Protein AF-A0A6A5AHG3-F1 (afdb_monomer_lite)

pLDDT: mean 80.78, std 8.93, range [57.72, 90.94]

InterPro domains:
  IPR001098 DNA-directed DNA polymerase, family A, palm domain [PF00476] (1-90)
  IPR002298 DNA polymerase A [PR00868] (32-48)
  IPR002298 DNA polymerase A [PR00868] (62-75)
  IPR002298 DNA polymerase A [PTHR10133] (1-84)
  IPR043502 DNA/RNA polymerase superfamily [SSF56672] (1-84)

Sequence (115 aa):
MGRYRMLPDAKTESKGFSQQKAKSHAERAAINTPIQGAAADVVMRAMLNIHRDEQLRAMGWEMVCQIHDEIIMEGPADCAKEACMCTHGQLDGESVRGTAQCTFGSRRQDRVVVV

Radius of gyration: 20.28 Å; chains: 1; bounding box: 45×25×54 Å

Secondary structure (DSSP, 8-state):
-------GGGG-----HHHHHHHHHHHHHHHHHHHHHHHHHHHHHHHHHHHH-HHHHHTT-EEEEEETTEEEEEEEGGGHHHHHHHHHHHHHHTT----EEEE--SSSEEEEEE-

Foldseek 3Di:
DPDDDDQPLCPDPDPDPVSVVSNVVSVVCVVVVVVVVVVVVLLVVLVVCLQPDPVCVVQAKHFDDDDDSKTKIKGAPVCQVVSQVVSCVSCVVSVHPKHWDWAQDPDRMTMIMID

Structure (mmCIF, N/CA/C/O backbone):
data_AF-A0A6A5AHG3-F1
#
_entry.id   AF-A0A6A5AHG3-F1
#
loop_
_atom_site.group_PDB
_atom_site.id
_atom_site.type_symbol
_atom_site.label_atom_id
_atom_site.label_alt_id
_atom_site.label_comp_id
_atom_site.label_asym_id
_atom_site.label_entity_id
_atom_site.label_seq_id
_atom_site.pdbx_PDB_ins_code
_atom_site.Cartn_x
_atom_site.Cartn_y
_atom_site.Cartn_z
_atom_site.occupancy
_atom_site.B_iso_or_equiv
_atom_site.auth_seq_id
_atom_site.auth_comp_id
_atom_site.auth_asym_id
_atom_site.auth_atom_id
_atom_site.pdbx_PDB_model_num
ATOM 1 N N . MET A 1 1 ? 8.524 -8.248 -5.946 1.00 71.25 1 MET A N 1
ATOM 2 C CA . MET A 1 1 ? 7.610 -9.121 -6.721 1.00 71.25 1 MET A CA 1
ATOM 3 C C . MET A 1 1 ? 8.083 -9.385 -8.167 1.00 71.25 1 MET A C 1
ATOM 5 O O . MET A 1 1 ? 7.250 -9.542 -9.048 1.00 71.25 1 MET A O 1
ATOM 9 N N . GLY A 1 2 ? 9.394 -9.452 -8.464 1.00 79.19 2 GLY A N 1
ATOM 10 C CA . GLY A 1 2 ? 9.883 -9.812 -9.815 1.00 79.19 2 GLY A CA 1
ATOM 11 C C . GLY A 1 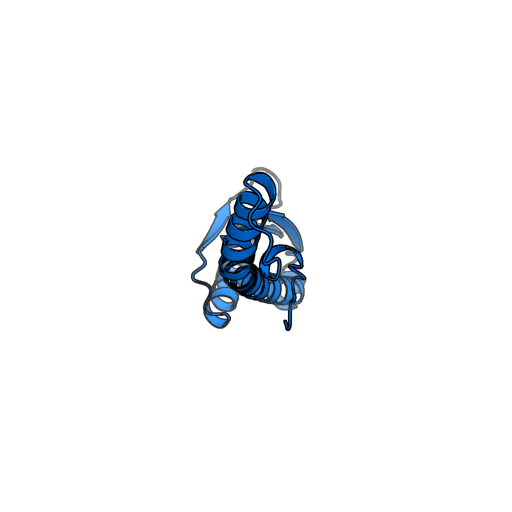2 ? 9.420 -8.904 -10.972 1.00 79.19 2 GLY A C 1
ATOM 12 O O . GLY A 1 2 ? 9.383 -9.347 -12.117 1.00 79.19 2 GLY A O 1
ATOM 13 N N . ARG A 1 3 ? 9.027 -7.652 -10.689 1.00 82.88 3 ARG A N 1
ATOM 14 C CA . ARG A 1 3 ? 8.447 -6.734 -11.681 1.00 82.88 3 ARG A CA 1
ATOM 15 C C . ARG A 1 3 ? 9.492 -6.325 -12.709 1.00 82.88 3 ARG A C 1
ATOM 17 O O . ARG A 1 3 ? 10.602 -5.938 -12.358 1.00 82.88 3 ARG A O 1
ATOM 24 N N . TYR A 1 4 ? 9.106 -6.381 -13.978 1.00 85.38 4 TYR A N 1
ATOM 25 C CA . TYR A 1 4 ? 9.990 -6.106 -15.100 1.00 85.38 4 TYR A CA 1
ATOM 26 C C . TYR A 1 4 ? 9.333 -5.139 -16.088 1.00 85.38 4 TYR A C 1
ATOM 28 O O . TYR A 1 4 ? 8.149 -5.266 -16.399 1.00 85.38 4 TYR A O 1
ATOM 36 N N . ARG A 1 5 ? 10.111 -4.175 -16.595 1.00 86.12 5 ARG A N 1
ATOM 37 C CA . ARG A 1 5 ? 9.678 -3.209 -17.612 1.00 86.12 5 ARG A CA 1
ATOM 38 C C . ARG A 1 5 ? 10.591 -3.299 -18.828 1.00 86.12 5 ARG A C 1
ATOM 40 O O . ARG A 1 5 ? 11.776 -2.991 -18.737 1.00 86.12 5 ARG A O 1
ATOM 47 N N . MET A 1 6 ? 10.021 -3.679 -19.971 1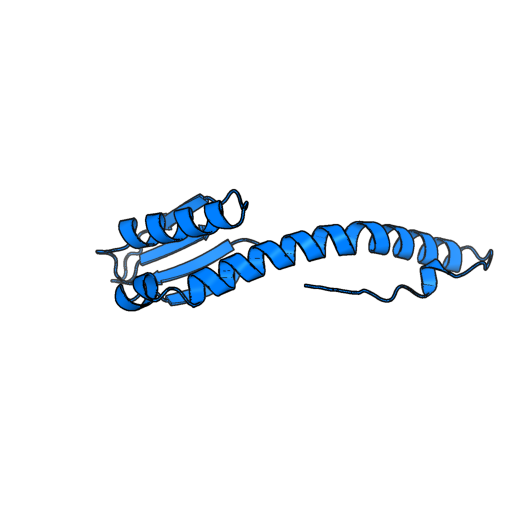.00 88.69 6 MET A N 1
ATOM 48 C CA . MET A 1 6 ? 10.718 -3.627 -21.257 1.00 88.69 6 MET A CA 1
ATOM 49 C C . MET A 1 6 ? 10.972 -2.169 -21.657 1.00 88.69 6 MET A C 1
ATOM 51 O O . MET A 1 6 ? 10.045 -1.360 -21.692 1.00 88.69 6 MET A O 1
ATOM 55 N N . LEU A 1 7 ? 12.224 -1.847 -21.983 1.00 88.12 7 LEU A N 1
ATOM 56 C CA . LEU A 1 7 ? 12.657 -0.528 -22.455 1.00 88.12 7 LEU A CA 1
ATOM 57 C C . LEU A 1 7 ? 13.502 -0.699 -23.730 1.00 88.12 7 LEU A C 1
ATOM 59 O O . LEU A 1 7 ? 14.732 -0.651 -23.662 1.00 88.12 7 LEU A O 1
ATOM 63 N N . PRO A 1 8 ? 12.870 -0.955 -24.891 1.00 84.31 8 PRO A N 1
ATOM 64 C CA . PRO A 1 8 ? 13.588 -1.226 -26.139 1.00 84.31 8 PRO A CA 1
ATOM 65 C C . PRO A 1 8 ? 14.447 -0.034 -26.587 1.00 84.31 8 PRO A C 1
ATOM 67 O O . PRO A 1 8 ? 15.573 -0.227 -27.044 1.00 84.31 8 PRO A O 1
ATOM 70 N N . ASP A 1 9 ? 13.973 1.192 -26.348 1.00 85.38 9 ASP A N 1
ATOM 71 C CA . ASP A 1 9 ? 14.651 2.427 -26.758 1.00 85.38 9 ASP A CA 1
ATOM 72 C C . ASP A 1 9 ? 16.001 2.652 -26.060 1.00 85.38 9 ASP A C 1
ATOM 74 O O . ASP A 1 9 ? 16.856 3.357 -26.597 1.00 85.38 9 ASP A O 1
ATOM 78 N N . ALA A 1 10 ? 16.236 2.016 -24.904 1.00 79.62 10 ALA A N 1
ATOM 79 C CA . ALA A 1 10 ? 17.507 2.098 -24.180 1.00 79.62 10 ALA A CA 1
ATOM 80 C C . ALA A 1 10 ? 18.673 1.444 -24.945 1.00 79.62 10 ALA A C 1
ATOM 82 O O . ALA A 1 10 ? 19.827 1.824 -24.751 1.00 79.62 10 ALA A O 1
ATOM 83 N N . LYS A 1 11 ? 18.384 0.470 -25.822 1.00 80.12 11 LYS A N 1
ATOM 84 C CA . LYS A 1 11 ? 19.394 -0.275 -26.596 1.00 80.12 11 LYS A CA 1
ATOM 85 C C . LYS A 1 11 ? 19.708 0.351 -27.958 1.00 80.12 11 LYS A C 1
ATOM 87 O O . LYS A 1 11 ? 20.560 -0.155 -28.678 1.00 80.12 11 LYS A O 1
ATOM 92 N N . THR A 1 12 ? 19.026 1.432 -28.328 1.00 77.56 12 THR A N 1
ATOM 93 C CA . THR A 1 12 ? 19.173 2.056 -29.647 1.00 77.56 12 THR A CA 1
ATOM 94 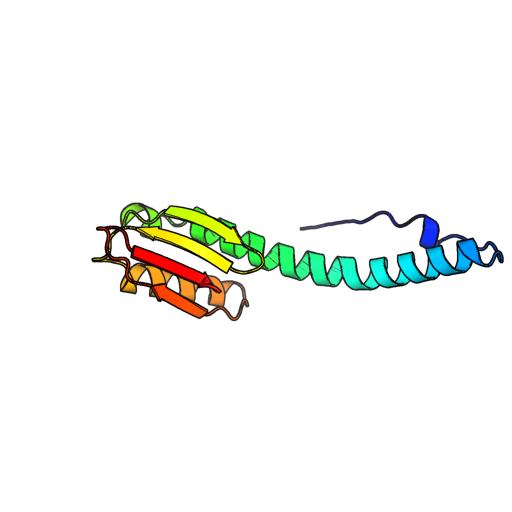C C . THR A 1 12 ? 20.520 2.784 -29.760 1.00 77.56 12 THR A C 1
ATOM 96 O O . THR A 1 12 ? 20.826 3.661 -28.950 1.00 77.56 12 THR A O 1
ATOM 99 N N . GLU A 1 13 ? 21.325 2.452 -30.778 1.00 72.50 13 GLU A N 1
ATOM 100 C CA . GLU A 1 13 ? 22.627 3.100 -31.060 1.00 72.50 13 GLU A CA 1
ATOM 101 C C . GLU A 1 13 ? 22.546 4.262 -32.075 1.00 72.50 13 GLU A C 1
ATOM 103 O O . GLU A 1 13 ? 23.546 4.904 -32.401 1.00 72.50 13 GLU A O 1
ATOM 108 N N . SER A 1 14 ? 21.352 4.554 -32.596 1.00 65.81 14 SER A N 1
ATOM 109 C CA . SER A 1 14 ? 21.127 5.554 -33.648 1.00 65.81 14 SER A CA 1
ATOM 110 C C . SER A 1 14 ? 21.424 6.992 -33.188 1.00 65.81 14 SER A C 1
ATOM 112 O O . SER A 1 14 ? 21.007 7.417 -32.113 1.00 65.81 14 SER A O 1
ATOM 114 N N . LYS A 1 15 ? 22.108 7.771 -34.042 1.00 69.25 15 LYS A N 1
ATOM 115 C CA . LYS A 1 15 ? 22.627 9.128 -33.750 1.00 69.25 15 LYS A CA 1
ATOM 116 C C . LYS A 1 15 ? 21.644 10.285 -34.024 1.00 69.25 15 LYS A C 1
ATOM 118 O O . LYS A 1 15 ? 22.048 11.444 -33.991 1.00 69.25 15 LYS A O 1
ATOM 123 N N . GLY A 1 16 ? 20.377 10.009 -34.344 1.00 78.31 16 GLY A N 1
ATOM 124 C CA . GLY A 1 16 ? 19.388 11.055 -34.622 1.00 78.31 16 GLY A CA 1
ATOM 125 C C . GLY A 1 16 ? 18.887 11.745 -33.348 1.00 78.31 16 GLY A C 1
ATOM 126 O O . GLY A 1 16 ? 18.638 11.093 -32.334 1.00 78.31 16 GLY A O 1
ATOM 127 N N . PHE A 1 17 ? 18.670 13.063 -33.407 1.00 75.50 17 PHE A N 1
ATOM 128 C CA . PHE A 1 17 ? 18.261 13.888 -32.256 1.00 75.50 17 PHE A CA 1
ATOM 129 C C . PHE A 1 17 ? 16.998 13.370 -31.536 1.00 75.50 17 PHE A C 1
ATOM 131 O O . PHE A 1 17 ? 16.949 13.322 -30.306 1.00 75.50 17 PHE A O 1
ATOM 138 N N . SER A 1 18 ? 15.987 12.919 -32.287 1.00 78.69 18 SER A N 1
ATOM 139 C CA . SER A 1 18 ? 14.753 12.347 -31.726 1.00 78.69 18 SER A CA 1
ATOM 140 C C . SER A 1 18 ? 14.988 11.012 -31.005 1.00 78.69 18 SER A C 1
ATOM 142 O O . SER A 1 18 ? 14.392 10.773 -29.956 1.00 78.69 18 SER A O 1
ATOM 144 N N . GLN A 1 19 ? 15.890 10.164 -31.514 1.00 78.62 19 GLN A N 1
ATOM 145 C CA . GLN A 1 19 ? 16.230 8.885 -30.876 1.00 78.62 19 GLN A CA 1
ATOM 146 C C . GLN A 1 19 ? 17.068 9.087 -29.607 1.00 78.62 19 GLN A C 1
ATOM 148 O O . GLN A 1 19 ? 16.890 8.371 -28.624 1.00 78.62 19 GLN A O 1
ATOM 153 N N . GLN A 1 20 ? 17.914 10.118 -29.576 1.00 80.56 20 GLN A N 1
ATOM 154 C CA . GLN A 1 20 ? 18.716 10.457 -28.400 1.00 80.56 20 GLN A CA 1
ATOM 155 C C . GLN A 1 20 ? 17.844 10.903 -27.210 1.00 80.56 20 GLN A C 1
ATOM 157 O O . GLN A 1 20 ? 18.109 10.526 -26.066 1.00 80.56 20 GLN A O 1
ATOM 162 N N . LYS A 1 21 ? 16.743 11.625 -27.473 1.00 84.31 21 LYS A N 1
ATOM 163 C CA . LYS A 1 21 ? 15.730 11.947 -26.450 1.00 84.31 21 LYS A CA 1
ATOM 164 C C . LYS A 1 21 ? 15.004 10.702 -25.932 1.00 84.31 21 LYS A C 1
ATOM 166 O O . LYS A 1 21 ? 14.816 10.583 -24.721 1.00 84.31 21 LYS A O 1
ATOM 171 N N . ALA A 1 22 ? 14.620 9.785 -26.823 1.00 84.88 22 ALA A N 1
ATOM 172 C CA . ALA A 1 22 ? 13.962 8.532 -26.445 1.00 84.88 22 ALA A CA 1
ATOM 173 C C . ALA A 1 22 ? 14.869 7.665 -25.556 1.00 84.88 22 ALA A C 1
ATOM 175 O O . ALA A 1 22 ? 14.436 7.201 -24.502 1.00 84.88 22 ALA A O 1
ATOM 176 N N . LYS A 1 23 ? 16.157 7.553 -25.905 1.00 85.81 23 LYS A N 1
ATOM 177 C CA . LYS A 1 23 ? 17.158 6.848 -25.096 1.00 85.81 23 LYS A CA 1
ATOM 178 C C . LYS A 1 23 ? 17.319 7.458 -23.700 1.00 85.81 23 LYS A C 1
ATOM 180 O O . LYS A 1 23 ? 17.206 6.743 -22.711 1.00 85.81 23 LYS A O 1
ATOM 185 N N . SER A 1 24 ? 17.483 8.779 -23.599 1.00 85.88 24 SER A N 1
ATOM 186 C CA . SER A 1 24 ? 17.586 9.472 -22.302 1.00 85.88 24 SER A CA 1
ATOM 187 C C . SER A 1 24 ? 16.328 9.307 -21.434 1.00 85.88 24 SER A C 1
ATOM 189 O O . SER A 1 24 ? 16.399 9.245 -20.203 1.00 85.88 24 SER A O 1
ATOM 191 N N . HIS A 1 25 ? 15.143 9.238 -22.046 1.00 88.56 25 HIS A N 1
ATOM 192 C CA . HIS A 1 25 ? 13.918 8.905 -21.321 1.00 88.56 25 HIS A CA 1
ATOM 193 C C . HIS A 1 25 ? 13.927 7.451 -20.831 1.00 88.56 25 HIS A C 1
ATOM 195 O O . HIS A 1 25 ? 13.610 7.204 -19.667 1.00 88.56 25 HIS A O 1
ATOM 201 N N . ALA A 1 26 ? 14.327 6.508 -21.684 1.00 89.00 26 ALA A N 1
ATOM 202 C CA . ALA A 1 26 ? 14.412 5.094 -21.341 1.00 89.00 26 ALA A CA 1
ATOM 203 C C . ALA A 1 26 ? 15.428 4.829 -20.217 1.00 89.00 26 ALA A C 1
ATOM 205 O O . ALA A 1 26 ? 15.127 4.077 -19.299 1.00 89.00 26 ALA A O 1
ATOM 206 N N . GLU A 1 27 ? 16.580 5.499 -20.215 1.00 89.06 27 GLU A N 1
ATOM 207 C CA . GLU A 1 27 ? 17.574 5.411 -19.134 1.00 89.06 27 GLU A CA 1
ATOM 208 C C . GLU A 1 27 ? 16.999 5.890 -17.792 1.00 89.06 27 GLU A C 1
ATOM 210 O O . GLU A 1 27 ? 17.086 5.187 -16.785 1.00 89.06 27 GLU A O 1
ATOM 215 N N . ARG A 1 28 ? 16.314 7.042 -17.777 1.00 90.44 28 ARG A N 1
ATOM 216 C CA . ARG A 1 28 ? 15.626 7.535 -16.570 1.00 90.44 28 ARG A CA 1
ATOM 217 C C . ARG A 1 28 ? 14.521 6.587 -16.113 1.00 90.44 28 ARG A C 1
ATOM 219 O O . ARG A 1 28 ? 14.371 6.350 -14.917 1.00 90.44 28 ARG A O 1
ATOM 226 N N . ALA A 1 29 ? 13.763 6.018 -17.047 1.00 89.38 29 ALA A N 1
ATOM 227 C CA . ALA A 1 29 ? 12.742 5.028 -16.735 1.00 89.38 29 ALA A CA 1
ATOM 228 C C . ALA A 1 29 ? 13.351 3.736 -16.165 1.00 89.38 29 ALA A C 1
ATOM 230 O O . ALA A 1 29 ? 12.764 3.160 -15.252 1.00 89.38 29 ALA A O 1
ATOM 231 N N . ALA A 1 30 ? 14.518 3.303 -16.651 1.00 88.88 30 ALA A N 1
ATOM 232 C CA . ALA A 1 30 ? 15.227 2.125 -16.154 1.00 88.88 30 ALA A CA 1
ATOM 233 C C . ALA A 1 30 ? 15.716 2.307 -14.712 1.00 88.88 30 ALA A C 1
ATOM 235 O O . ALA A 1 30 ? 15.688 1.352 -13.945 1.00 88.88 30 ALA A O 1
ATOM 236 N N . ILE A 1 31 ? 16.112 3.526 -14.334 1.00 89.19 31 ILE A N 1
ATOM 237 C CA . ILE A 1 31 ? 16.523 3.862 -12.963 1.00 89.19 31 ILE A CA 1
ATOM 238 C C . ILE A 1 31 ? 15.304 3.994 -12.042 1.00 89.19 31 ILE A C 1
ATOM 240 O O . ILE A 1 31 ? 15.269 3.415 -10.958 1.00 89.19 31 ILE A O 1
ATOM 244 N N . ASN A 1 32 ? 14.281 4.734 -12.474 1.00 89.25 32 ASN A N 1
ATOM 245 C CA . ASN A 1 32 ? 13.156 5.081 -11.605 1.00 89.25 32 ASN A CA 1
ATOM 246 C C . ASN A 1 32 ? 12.145 3.940 -11.446 1.00 89.25 32 ASN A C 1
ATOM 248 O O . ASN A 1 32 ? 11.543 3.812 -10.383 1.00 89.25 32 ASN A O 1
ATOM 252 N N . THR A 1 33 ? 11.954 3.095 -12.468 1.00 88.19 33 THR A N 1
ATOM 253 C CA . THR A 1 33 ? 10.950 2.017 -12.417 1.00 88.19 33 THR A CA 1
ATOM 254 C C . THR A 1 33 ? 11.236 0.996 -11.309 1.00 88.19 33 THR A C 1
ATOM 256 O O . THR A 1 33 ? 10.296 0.661 -10.593 1.00 88.19 33 THR A O 1
ATOM 259 N N . PRO A 1 34 ? 12.473 0.502 -11.103 1.00 87.56 34 PRO A N 1
ATOM 260 C CA . PRO A 1 34 ? 12.772 -0.394 -9.988 1.00 87.56 34 PRO A CA 1
ATOM 261 C C . PRO A 1 34 ? 12.546 0.254 -8.621 1.00 87.56 34 PRO A C 1
ATOM 263 O O . PRO A 1 34 ? 11.986 -0.391 -7.743 1.00 87.56 34 PRO A O 1
ATOM 266 N N . ILE A 1 35 ? 12.923 1.525 -8.452 1.00 86.56 35 ILE A N 1
ATOM 267 C CA . ILE A 1 35 ? 12.763 2.255 -7.183 1.00 86.56 35 ILE A CA 1
ATOM 268 C C . ILE A 1 35 ? 11.275 2.420 -6.850 1.00 86.56 35 ILE A C 1
ATOM 270 O O . ILE A 1 35 ? 10.829 2.041 -5.769 1.00 86.56 35 ILE A O 1
ATOM 274 N N . GLN A 1 36 ? 10.488 2.923 -7.804 1.00 84.06 36 GLN A N 1
ATOM 275 C CA . GLN A 1 36 ? 9.045 3.116 -7.636 1.00 84.06 36 GLN A CA 1
ATOM 276 C C . GLN A 1 36 ? 8.300 1.784 -7.512 1.00 84.06 36 GLN A C 1
ATOM 278 O O . GLN A 1 36 ? 7.388 1.654 -6.703 1.00 84.06 36 GLN A O 1
ATOM 283 N N . GLY A 1 37 ? 8.701 0.776 -8.288 1.00 85.44 37 GLY A N 1
ATOM 284 C CA . GLY A 1 37 ? 8.121 -0.561 -8.233 1.00 85.44 37 GLY A CA 1
ATOM 285 C C . GLY A 1 37 ? 8.391 -1.260 -6.904 1.00 85.44 37 GLY A C 1
ATOM 286 O O . GLY A 1 37 ? 7.490 -1.897 -6.371 1.00 85.44 37 GLY A O 1
ATOM 287 N N . ALA A 1 38 ? 9.594 -1.110 -6.341 1.00 84.94 38 ALA A N 1
ATOM 288 C CA . ALA A 1 38 ? 9.933 -1.659 -5.032 1.00 84.94 38 ALA A CA 1
ATOM 289 C C . ALA A 1 38 ? 9.130 -0.991 -3.907 1.00 84.94 38 ALA A C 1
ATOM 291 O O . ALA A 1 38 ? 8.589 -1.698 -3.062 1.00 84.94 38 ALA A O 1
ATOM 292 N N . ALA A 1 39 ? 8.993 0.339 -3.926 1.00 83.12 39 ALA A N 1
ATOM 293 C CA . ALA A 1 39 ? 8.146 1.051 -2.968 1.00 83.12 39 ALA A CA 1
ATOM 294 C C . ALA A 1 39 ? 6.672 0.620 -3.085 1.00 83.12 39 ALA A C 1
ATOM 296 O O . ALA A 1 39 ? 6.042 0.285 -2.085 1.00 83.12 39 ALA A O 1
ATOM 297 N N . ALA A 1 40 ? 6.150 0.526 -4.312 1.00 83.50 40 ALA A N 1
ATOM 298 C CA . ALA A 1 40 ? 4.791 0.048 -4.563 1.00 83.50 40 ALA A CA 1
ATOM 299 C C . ALA A 1 40 ? 4.578 -1.404 -4.099 1.00 83.50 40 ALA A C 1
ATOM 301 O O . ALA A 1 40 ? 3.507 -1.741 -3.606 1.00 83.50 40 ALA A O 1
ATOM 302 N N . ASP A 1 41 ? 5.586 -2.270 -4.235 1.00 86.06 41 ASP A N 1
ATOM 303 C CA . ASP A 1 41 ? 5.524 -3.657 -3.764 1.00 86.06 41 ASP A CA 1
ATOM 304 C C . ASP A 1 41 ? 5.463 -3.755 -2.234 1.00 86.06 41 ASP A C 1
ATOM 306 O O . ASP A 1 41 ? 4.857 -4.688 -1.709 1.00 86.06 41 ASP A O 1
ATOM 310 N N . VAL A 1 42 ? 6.103 -2.829 -1.518 1.00 83.62 42 VAL A N 1
ATOM 311 C CA . VAL A 1 42 ? 6.031 -2.764 -0.056 1.00 83.62 42 VAL A CA 1
ATOM 312 C C . VAL A 1 42 ? 4.635 -2.312 0.374 1.00 83.62 42 VAL A C 1
ATOM 314 O O . VAL A 1 42 ? 3.960 -3.054 1.073 1.00 83.62 42 VAL A O 1
ATOM 317 N N . VAL A 1 43 ? 4.144 -1.178 -0.134 1.00 82.50 43 VAL A N 1
ATOM 318 C CA . VAL A 1 43 ? 2.800 -0.670 0.207 1.00 82.50 43 VAL A CA 1
ATOM 319 C C . VAL A 1 43 ? 1.709 -1.691 -0.126 1.00 82.50 43 VAL A C 1
ATOM 321 O O . VAL A 1 43 ? 0.787 -1.905 0.656 1.00 82.50 43 VAL A O 1
ATOM 324 N N . MET A 1 44 ? 1.827 -2.384 -1.262 1.00 86.19 44 MET A N 1
ATOM 325 C CA . MET A 1 44 ? 0.864 -3.413 -1.654 1.00 86.19 44 MET A CA 1
ATOM 326 C C . MET A 1 44 ? 0.861 -4.619 -0.702 1.00 86.19 44 MET A C 1
ATOM 328 O O . MET A 1 44 ? -0.191 -5.220 -0.494 1.00 86.19 44 MET A O 1
ATOM 332 N N . ARG A 1 45 ? 2.005 -4.994 -0.116 1.00 86.62 45 ARG A N 1
ATOM 333 C CA . ARG A 1 45 ? 2.047 -6.068 0.889 1.00 86.62 45 ARG A CA 1
ATOM 334 C C . ARG A 1 45 ? 1.383 -5.629 2.190 1.00 86.62 45 ARG A C 1
ATOM 336 O O . ARG A 1 45 ? 0.496 -6.348 2.647 1.00 86.62 45 ARG A O 1
ATOM 343 N N . ALA A 1 46 ? 1.692 -4.426 2.669 1.00 84.50 46 ALA A N 1
ATOM 344 C CA . ALA A 1 46 ? 1.076 -3.860 3.863 1.00 84.50 46 ALA A CA 1
ATOM 345 C C . ALA A 1 46 ? -0.443 -3.776 3.699 1.00 84.50 46 ALA A C 1
ATOM 347 O O . ALA A 1 46 ? -1.195 -4.260 4.541 1.00 84.50 46 ALA A O 1
ATOM 348 N N . MET A 1 47 ? -0.898 -3.278 2.548 1.00 86.50 47 MET A N 1
ATOM 349 C CA . MET A 1 47 ? -2.311 -3.242 2.182 1.00 86.50 47 MET A CA 1
ATOM 350 C C . MET A 1 47 ? -2.955 -4.635 2.218 1.00 86.50 47 MET A C 1
ATOM 352 O O . MET A 1 47 ? -4.033 -4.800 2.785 1.00 86.50 47 MET A O 1
ATOM 356 N N . LEU A 1 48 ? -2.320 -5.651 1.625 1.00 88.31 48 LEU A N 1
ATOM 357 C CA . LEU A 1 48 ? -2.854 -7.016 1.624 1.00 88.31 48 LEU A CA 1
ATOM 358 C C . LEU A 1 48 ? -2.911 -7.622 3.027 1.00 88.31 48 LEU A C 1
ATOM 360 O O . LEU A 1 48 ? -3.842 -8.373 3.313 1.00 88.31 48 LEU A O 1
ATOM 364 N N . ASN A 1 49 ? -1.939 -7.312 3.881 1.00 88.12 49 ASN A N 1
ATOM 365 C CA . ASN A 1 49 ? -1.908 -7.779 5.261 1.00 88.12 49 ASN A CA 1
ATOM 366 C C . ASN A 1 49 ? -3.024 -7.137 6.090 1.00 88.12 49 ASN A C 1
ATOM 368 O O . ASN A 1 49 ? -3.796 -7.868 6.704 1.00 88.12 49 ASN A O 1
ATOM 372 N N . ILE A 1 50 ? -3.198 -5.817 5.986 1.00 86.88 50 ILE A N 1
ATOM 373 C CA . ILE A 1 50 ? -4.299 -5.080 6.625 1.00 86.88 50 ILE A CA 1
ATOM 374 C C . ILE A 1 50 ? -5.655 -5.606 6.139 1.00 86.88 50 ILE A C 1
ATOM 376 O O . ILE A 1 50 ? -6.549 -5.874 6.935 1.00 86.88 50 ILE A O 1
ATOM 380 N N . HIS A 1 51 ? -5.814 -5.824 4.830 1.00 88.12 51 HIS A N 1
ATOM 381 C CA . HIS A 1 51 ? -7.064 -6.341 4.267 1.00 88.12 51 HIS A CA 1
ATOM 382 C C . HIS A 1 51 ? -7.395 -7.770 4.737 1.00 88.12 51 HIS A C 1
ATOM 384 O O . HIS A 1 51 ? -8.563 -8.141 4.849 1.00 88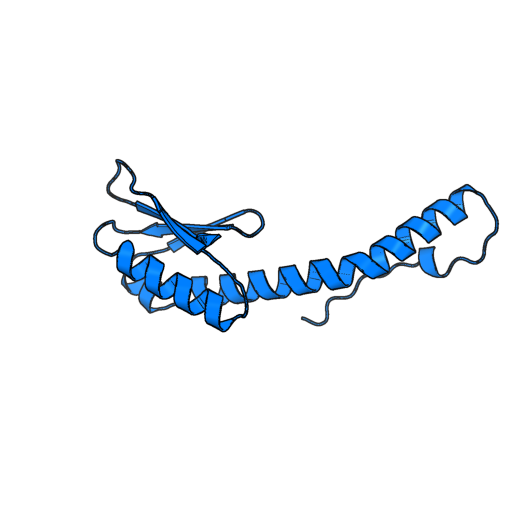.12 51 HIS A O 1
ATOM 390 N N . ARG A 1 52 ? -6.374 -8.599 4.990 1.00 89.44 52 ARG A N 1
ATOM 391 C CA . ARG A 1 52 ? -6.540 -9.993 5.431 1.00 89.44 52 ARG A CA 1
ATOM 392 C C . ARG A 1 52 ? -6.630 -10.145 6.944 1.00 89.44 52 ARG A C 1
ATOM 394 O O . ARG A 1 52 ? -6.917 -11.252 7.398 1.00 89.44 52 ARG A O 1
ATOM 401 N N . ASP A 1 53 ? -6.419 -9.075 7.699 1.00 89.69 53 ASP A N 1
ATOM 402 C CA . ASP A 1 53 ? -6.443 -9.092 9.153 1.00 89.69 53 ASP A CA 1
ATOM 403 C C . ASP A 1 53 ? -7.821 -9.534 9.680 1.00 89.69 53 ASP A C 1
ATOM 405 O O . ASP A 1 53 ? -8.865 -8.925 9.420 1.00 89.69 53 ASP A O 1
ATOM 409 N N . GLU A 1 54 ? -7.826 -10.645 10.414 1.00 89.62 54 GLU A N 1
ATOM 410 C CA . GLU A 1 54 ? -9.034 -11.213 11.007 1.00 89.62 54 GLU A CA 1
ATOM 411 C C . GLU A 1 54 ? -9.528 -10.419 12.219 1.00 89.62 54 GLU A C 1
ATOM 413 O O . GLU A 1 54 ? -10.736 -10.364 12.443 1.00 89.62 54 GLU A O 1
ATOM 418 N N . GLN A 1 55 ? -8.631 -9.781 12.972 1.00 89.62 55 GLN A N 1
ATOM 419 C CA . GLN A 1 55 ? -8.954 -8.940 14.121 1.00 89.62 55 GLN A CA 1
ATOM 420 C C . GLN A 1 55 ? -9.652 -7.654 13.666 1.00 89.62 55 GLN A C 1
ATOM 422 O O . GLN A 1 55 ? -10.715 -7.332 14.196 1.00 89.62 55 GLN A O 1
ATOM 427 N N . LEU A 1 56 ? -9.128 -6.957 12.647 1.00 88.31 56 LEU A N 1
ATOM 428 C CA . LEU A 1 56 ? -9.777 -5.768 12.069 1.00 88.31 56 LEU A CA 1
ATOM 429 C C . LEU A 1 56 ? -11.185 -6.105 11.558 1.00 88.31 56 LEU A C 1
ATOM 431 O O . LEU A 1 56 ? -12.156 -5.430 11.907 1.00 88.31 56 LEU A O 1
ATOM 435 N N . ARG A 1 57 ? -11.322 -7.216 10.827 1.00 89.56 57 ARG A N 1
ATOM 436 C CA . ARG A 1 57 ? -12.624 -7.713 10.356 1.00 89.56 57 ARG A CA 1
ATOM 437 C C . ARG A 1 57 ? -13.570 -8.093 11.493 1.00 89.56 57 ARG A C 1
ATOM 439 O O . ARG A 1 57 ? -14.756 -7.784 11.417 1.00 89.56 57 ARG A O 1
ATOM 446 N N . ALA A 1 58 ? -13.077 -8.754 12.539 1.00 90.94 58 ALA A N 1
ATOM 447 C CA . ALA A 1 58 ? -13.883 -9.116 13.706 1.00 90.94 58 ALA A CA 1
ATOM 448 C C . ALA A 1 58 ? -14.368 -7.877 14.476 1.00 90.94 58 ALA A C 1
ATOM 450 O O . ALA A 1 58 ? -15.474 -7.884 15.012 1.00 90.94 58 ALA A O 1
ATOM 451 N N . MET A 1 59 ? -13.580 -6.798 14.473 1.00 89.62 59 MET A N 1
ATOM 452 C CA . MET A 1 59 ? -13.965 -5.491 15.010 1.00 89.62 59 MET A CA 1
ATOM 453 C C . MET A 1 59 ? -14.935 -4.717 14.097 1.00 89.62 59 MET A C 1
ATOM 455 O O . MET A 1 59 ? -15.384 -3.639 14.479 1.00 89.62 59 MET A O 1
ATOM 459 N N . GLY A 1 60 ? -15.2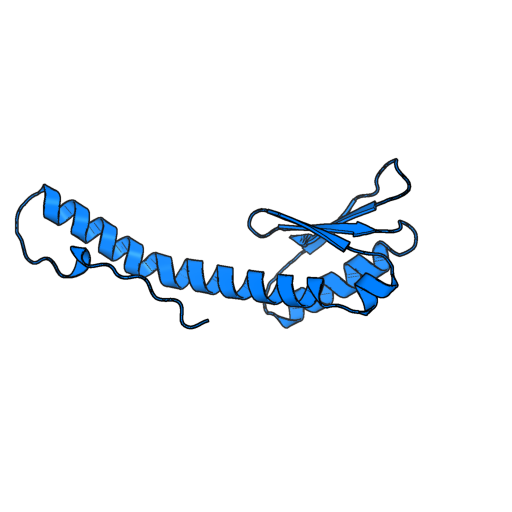73 -5.242 12.913 1.00 89.06 60 GLY A N 1
ATOM 460 C CA . GLY A 1 60 ? -16.174 -4.606 11.949 1.00 89.06 60 GLY A CA 1
ATOM 461 C C . GLY A 1 60 ? -15.517 -3.536 11.075 1.00 89.06 60 GLY A C 1
ATOM 462 O O . GLY A 1 60 ? -16.234 -2.720 10.500 1.00 89.06 60 GLY A O 1
ATOM 463 N N . TRP A 1 61 ? -14.183 -3.515 10.994 1.00 89.19 61 TRP A N 1
ATOM 464 C CA . TRP A 1 61 ? -13.439 -2.595 10.136 1.00 89.19 61 TRP A CA 1
ATOM 465 C C . TRP A 1 61 ? -13.253 -3.174 8.737 1.00 89.19 61 TRP A C 1
ATOM 467 O O . TRP A 1 61 ? -12.865 -4.332 8.572 1.00 89.19 61 TRP A O 1
ATOM 477 N N . GLU A 1 62 ? -13.491 -2.342 7.730 1.00 88.81 62 GLU A N 1
ATOM 478 C CA . GLU A 1 62 ? -13.319 -2.679 6.323 1.00 88.81 62 GLU A CA 1
ATOM 479 C C . GLU A 1 62 ? -12.470 -1.616 5.621 1.00 88.81 62 GLU A C 1
ATOM 481 O O . GLU A 1 62 ? -12.588 -0.418 5.879 1.00 88.81 62 GLU A O 1
ATOM 486 N N . MET A 1 63 ? -11.599 -2.058 4.714 1.00 88.81 63 MET A N 1
ATOM 487 C CA . MET A 1 63 ? -10.840 -1.164 3.845 1.00 88.81 63 MET A CA 1
ATOM 488 C C . MET A 1 63 ? -11.742 -0.640 2.726 1.00 88.81 63 MET A C 1
ATOM 490 O O . MET A 1 63 ? -12.242 -1.418 1.918 1.00 88.81 63 MET A O 1
ATOM 494 N N . VAL A 1 64 ? -11.906 0.680 2.651 1.00 89.31 64 VAL A N 1
ATOM 495 C CA . VAL A 1 64 ? -12.796 1.344 1.688 1.00 89.31 64 VAL A CA 1
ATOM 496 C C . VAL A 1 64 ? -12.059 1.693 0.405 1.00 89.31 64 VAL A C 1
ATOM 498 O O . VAL A 1 64 ? -12.538 1.417 -0.695 1.00 89.31 64 VAL A O 1
ATOM 501 N N . CYS A 1 65 ? -10.893 2.326 0.526 1.00 87.12 65 CYS A N 1
ATOM 502 C CA . CYS A 1 65 ? -10.082 2.687 -0.626 1.00 87.12 65 CYS A CA 1
ATOM 503 C C . CYS A 1 65 ? -8.608 2.855 -0.263 1.00 87.12 65 CYS A C 1
ATOM 505 O O . CYS A 1 65 ? -8.239 3.056 0.891 1.00 87.12 65 CYS A O 1
ATOM 507 N N . GLN A 1 66 ? -7.775 2.778 -1.296 1.00 85.56 66 GLN A N 1
ATOM 508 C CA . GLN A 1 66 ? -6.352 3.066 -1.240 1.00 85.56 66 GLN A CA 1
ATOM 509 C C . GLN A 1 66 ? -6.075 4.230 -2.196 1.00 85.56 66 GLN A C 1
ATOM 511 O O . GLN A 1 66 ? -6.530 4.215 -3.344 1.00 85.56 66 GLN A O 1
ATOM 516 N N . ILE A 1 67 ? -5.393 5.265 -1.710 1.00 84.94 67 ILE A N 1
ATOM 517 C CA . ILE A 1 67 ? -5.081 6.488 -2.455 1.00 84.94 67 ILE A CA 1
ATOM 518 C C . ILE A 1 67 ? -3.585 6.752 -2.301 1.00 84.94 67 ILE A C 1
ATOM 520 O O . ILE A 1 67 ? -3.133 7.128 -1.234 1.00 84.94 67 ILE A O 1
ATOM 524 N N . HIS A 1 68 ? -2.815 6.586 -3.379 1.00 82.25 68 HIS A N 1
ATOM 525 C CA . HIS A 1 68 ? -1.350 6.714 -3.364 1.00 82.25 68 HIS A CA 1
ATOM 526 C C . HIS A 1 68 ? -0.666 5.766 -2.364 1.00 82.25 68 HIS A C 1
ATOM 528 O O . HIS A 1 68 ? -0.491 4.592 -2.681 1.00 82.25 68 HIS A O 1
ATOM 534 N N . ASP A 1 69 ? -0.243 6.266 -1.214 1.00 75.62 69 ASP A N 1
ATOM 535 C CA . ASP A 1 69 ? 0.334 5.554 -0.074 1.00 75.62 69 ASP A CA 1
ATOM 536 C C . ASP A 1 69 ? -0.634 5.473 1.118 1.00 75.62 69 ASP A C 1
ATOM 538 O O . ASP A 1 69 ? -0.377 4.732 2.059 1.00 75.62 69 ASP A O 1
ATOM 542 N N . GLU A 1 70 ? -1.794 6.125 1.028 1.00 83.19 70 GLU A N 1
ATOM 543 C CA . GLU A 1 70 ? -2.810 6.151 2.073 1.00 83.19 70 GLU A CA 1
ATOM 544 C C . GLU A 1 70 ? -3.822 5.004 1.929 1.00 83.19 70 GLU A C 1
ATOM 546 O O . GLU A 1 70 ? -4.288 4.668 0.834 1.00 83.19 70 GLU A O 1
ATOM 551 N N . ILE A 1 71 ? -4.222 4.431 3.060 1.00 85.25 71 ILE A N 1
ATOM 552 C CA . ILE A 1 71 ? -5.255 3.405 3.184 1.00 85.25 71 ILE A CA 1
ATOM 553 C C . ILE A 1 71 ? -6.381 3.963 4.052 1.00 85.25 71 ILE A C 1
ATOM 555 O O . ILE A 1 71 ? -6.172 4.328 5.208 1.00 85.25 71 ILE A O 1
ATOM 559 N N . ILE A 1 72 ? -7.595 3.997 3.504 1.00 87.06 72 ILE A N 1
ATOM 560 C CA . ILE A 1 72 ? -8.794 4.435 4.216 1.00 87.06 72 ILE A CA 1
ATOM 561 C C . ILE A 1 72 ? -9.596 3.213 4.644 1.00 87.06 72 ILE A C 1
ATOM 563 O O . ILE A 1 72 ? -9.974 2.379 3.818 1.00 87.06 72 ILE A O 1
ATOM 567 N N . MET A 1 73 ? -9.899 3.143 5.935 1.00 87.62 73 MET A N 1
ATOM 568 C CA . MET A 1 73 ? -10.754 2.124 6.528 1.00 87.62 73 MET A CA 1
ATOM 569 C C . MET A 1 73 ? -11.936 2.767 7.247 1.00 87.62 73 MET A C 1
ATOM 571 O O . MET A 1 73 ? -11.816 3.854 7.816 1.00 87.62 73 MET A O 1
ATOM 575 N N . GLU A 1 74 ? -13.069 2.078 7.245 1.00 88.12 74 GLU A N 1
ATOM 576 C CA . GLU A 1 74 ? -14.280 2.474 7.962 1.00 88.12 74 GLU A CA 1
ATOM 577 C C . GLU A 1 74 ? -14.716 1.360 8.911 1.00 88.12 74 GLU A C 1
ATOM 579 O O . GLU A 1 74 ? -14.641 0.179 8.573 1.00 88.12 74 GLU A O 1
ATOM 584 N N . GLY A 1 75 ? -15.178 1.737 10.102 1.00 88.69 75 GLY A N 1
ATOM 585 C CA . GLY A 1 75 ? -15.631 0.781 11.105 1.00 88.69 75 GLY A CA 1
ATOM 586 C C . GLY A 1 75 ? -16.325 1.432 12.303 1.00 88.69 75 GLY A C 1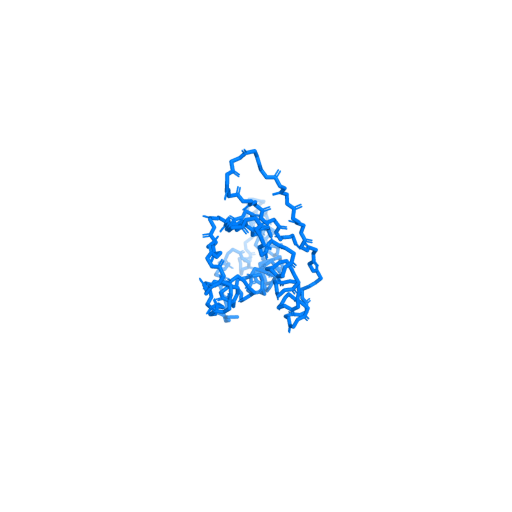
ATOM 587 O O . GLY A 1 75 ? -16.558 2.648 12.318 1.00 88.69 75 GLY A O 1
ATOM 588 N N . PRO A 1 76 ? -16.715 0.631 13.309 1.00 86.31 76 PRO A N 1
ATOM 589 C CA . PRO A 1 76 ? -17.380 1.123 14.509 1.00 86.31 76 PRO A CA 1
ATOM 590 C C . PRO A 1 76 ? -16.481 2.054 15.331 1.00 86.31 76 PRO A C 1
ATOM 592 O O . PRO A 1 76 ? -15.313 1.760 15.579 1.00 86.31 76 PRO A O 1
ATOM 595 N N . ALA A 1 77 ? -17.059 3.152 15.820 1.00 82.69 77 ALA A N 1
ATOM 596 C CA . ALA A 1 77 ? -16.350 4.166 16.604 1.00 82.69 77 ALA A CA 1
ATOM 597 C C . ALA A 1 77 ? -15.714 3.623 17.896 1.00 82.69 77 ALA A C 1
ATOM 599 O O . ALA A 1 77 ? -14.625 4.037 18.302 1.00 82.69 77 ALA A O 1
ATOM 600 N N . ASP A 1 78 ? -16.382 2.653 18.523 1.00 85.25 78 ASP A N 1
ATOM 601 C CA . ASP A 1 78 ? -16.015 2.118 19.835 1.00 85.25 78 ASP A CA 1
ATOM 602 C C . ASP A 1 78 ? -14.625 1.454 19.837 1.00 85.25 78 ASP A C 1
ATOM 604 O O . ASP A 1 78 ? -13.908 1.509 20.837 1.00 85.25 78 ASP A O 1
ATOM 608 N N . CYS A 1 79 ? -14.215 0.876 18.704 1.00 85.25 79 CYS A N 1
ATOM 609 C CA . CYS A 1 79 ? -12.941 0.174 18.527 1.00 85.25 79 CYS A CA 1
ATOM 610 C C . CYS A 1 79 ? -11.929 0.943 17.656 1.00 85.25 79 CYS A C 1
ATOM 612 O O . CYS A 1 79 ? -10.879 0.402 17.309 1.00 85.25 79 CYS A O 1
ATOM 614 N N . ALA A 1 80 ? -12.173 2.223 17.344 1.00 82.75 80 ALA A N 1
ATOM 615 C CA . ALA A 1 80 ? -11.317 3.009 16.445 1.00 82.75 80 ALA A CA 1
ATOM 616 C C . ALA A 1 80 ? -9.861 3.142 16.913 1.00 82.75 80 ALA A C 1
ATOM 618 O O . ALA A 1 80 ? -8.934 3.083 16.103 1.00 82.75 80 ALA A O 1
ATOM 619 N N . LYS A 1 81 ? -9.637 3.281 18.225 1.00 82.56 81 LYS A N 1
ATOM 620 C CA . LYS A 1 81 ? -8.279 3.345 18.793 1.00 82.56 81 LYS A CA 1
ATOM 621 C C . LYS A 1 81 ? -7.541 2.015 18.665 1.00 82.56 81 LYS A C 1
ATOM 623 O O . LYS A 1 81 ? -6.349 2.009 18.378 1.00 82.56 81 LYS A O 1
ATOM 628 N N . GLU A 1 82 ? -8.242 0.907 18.881 1.00 86.06 82 GLU A N 1
ATOM 629 C CA . GLU A 1 82 ? -7.669 -0.436 18.780 1.00 86.06 82 GLU A CA 1
ATOM 630 C C . GLU A 1 82 ? -7.308 -0.761 17.330 1.00 86.06 82 GLU A C 1
ATOM 632 O O . GLU A 1 82 ? -6.168 -1.130 17.058 1.00 86.06 82 GLU A O 1
ATOM 637 N N . ALA A 1 83 ? -8.217 -0.486 16.390 1.00 85.38 83 ALA A N 1
ATOM 638 C CA . ALA A 1 83 ? -7.966 -0.648 14.960 1.00 85.38 83 ALA A CA 1
ATOM 639 C C . ALA A 1 83 ? -6.743 0.158 14.489 1.00 85.38 83 ALA A C 1
ATOM 641 O O . ALA A 1 83 ? -5.900 -0.355 13.754 1.00 85.38 83 ALA A O 1
ATOM 642 N N . CYS A 1 84 ? -6.590 1.395 14.964 1.00 84.19 84 CYS A N 1
ATOM 643 C CA . CYS A 1 84 ? -5.429 2.230 14.660 1.00 84.19 84 CYS A CA 1
ATOM 644 C C . CYS A 1 84 ? -4.114 1.646 15.194 1.00 84.19 84 CYS A C 1
ATOM 646 O O . CYS A 1 84 ? -3.112 1.661 14.480 1.00 84.19 84 CYS A O 1
ATOM 648 N N . MET A 1 85 ? -4.105 1.110 16.419 1.00 84.00 85 MET A N 1
ATOM 649 C CA . MET A 1 85 ? -2.915 0.469 16.992 1.00 84.00 85 MET A CA 1
ATOM 650 C C . MET A 1 85 ? -2.542 -0.815 16.245 1.00 84.00 85 MET A C 1
ATOM 652 O O . MET A 1 85 ? -1.370 -0.998 15.914 1.00 84.00 85 MET A O 1
ATOM 656 N N . CYS A 1 86 ? -3.522 -1.671 15.938 1.00 85.31 86 CYS A N 1
ATOM 657 C CA . CYS A 1 86 ? -3.304 -2.893 15.158 1.00 85.31 86 CYS A CA 1
ATOM 658 C C . CYS A 1 86 ? -2.697 -2.569 13.791 1.00 85.31 86 CYS A C 1
ATOM 660 O O . CYS A 1 86 ? -1.692 -3.157 13.397 1.00 85.31 86 CYS A O 1
ATOM 662 N N . THR A 1 87 ? -3.262 -1.576 13.106 1.00 84.00 87 THR A N 1
ATOM 663 C CA . THR A 1 87 ? -2.814 -1.192 11.765 1.00 84.00 87 THR A CA 1
ATOM 664 C C . THR A 1 87 ? -1.418 -0.573 11.787 1.00 84.00 87 THR A C 1
ATOM 666 O O . THR A 1 87 ? -0.586 -0.908 10.950 1.00 84.00 87 THR A O 1
ATOM 669 N N . HIS A 1 88 ? -1.114 0.277 12.774 1.00 83.12 88 HIS A N 1
ATOM 670 C CA . HIS A 1 88 ? 0.226 0.850 12.929 1.00 83.12 88 HIS A CA 1
ATOM 671 C C . HIS A 1 88 ? 1.293 -0.233 13.155 1.00 83.12 88 HIS A C 1
ATOM 673 O O . HIS A 1 88 ? 2.317 -0.234 12.475 1.00 83.12 88 HIS A O 1
ATOM 679 N N . GLY A 1 89 ? 1.020 -1.211 14.027 1.00 80.62 89 GLY A N 1
ATOM 680 C CA . GLY A 1 89 ? 1.947 -2.319 14.277 1.00 80.62 89 GLY A CA 1
ATOM 681 C C . GLY A 1 89 ? 2.228 -3.181 13.040 1.00 80.62 89 GLY A C 1
ATOM 682 O O . GLY A 1 89 ? 3.326 -3.719 12.897 1.00 80.62 89 GLY A O 1
ATOM 683 N N . GLN A 1 90 ? 1.270 -3.289 12.116 1.00 77.12 90 GLN A N 1
ATOM 684 C CA . GLN A 1 90 ? 1.466 -4.009 10.855 1.00 77.12 90 GLN A CA 1
ATOM 685 C C . GLN A 1 90 ? 2.368 -3.267 9.867 1.00 77.12 90 GLN A C 1
ATOM 687 O O . GLN A 1 90 ? 3.173 -3.909 9.192 1.00 77.12 90 GLN A O 1
ATOM 692 N N . LEU A 1 91 ? 2.280 -1.936 9.806 1.00 74.88 91 LEU A N 1
ATOM 693 C CA . LEU A 1 91 ? 3.149 -1.117 8.951 1.00 74.88 91 LEU A CA 1
ATOM 694 C C . LEU A 1 91 ? 4.614 -1.191 9.397 1.00 74.88 91 LEU A C 1
ATOM 696 O O . LEU A 1 91 ? 5.510 -1.375 8.566 1.00 74.88 91 LEU A O 1
ATOM 700 N N . ASP A 1 92 ? 4.850 -1.136 10.711 1.00 70.69 92 ASP A N 1
ATOM 701 C CA . ASP A 1 92 ? 6.191 -1.246 11.293 1.00 70.69 92 ASP A CA 1
ATOM 702 C C . ASP A 1 92 ? 6.846 -2.598 10.962 1.00 70.69 92 ASP A C 1
ATOM 704 O O . ASP A 1 92 ? 8.043 -2.665 10.662 1.00 70.69 92 ASP A O 1
ATOM 708 N N . GLY A 1 93 ? 6.051 -3.675 10.936 1.00 68.88 93 GLY A N 1
ATOM 709 C CA . GLY A 1 93 ? 6.496 -5.013 10.537 1.00 68.88 93 GLY A CA 1
ATOM 710 C C . GLY A 1 93 ? 6.978 -5.108 9.083 1.00 68.88 93 GLY A C 1
ATOM 711 O O . GLY A 1 93 ? 7.782 -5.982 8.756 1.00 68.88 93 GLY A O 1
ATOM 712 N N . GLU A 1 94 ? 6.552 -4.190 8.214 1.00 65.94 94 GLU A N 1
ATOM 713 C CA . GLU A 1 94 ? 6.930 -4.153 6.799 1.00 65.94 94 GLU A CA 1
ATOM 714 C C . GLU A 1 94 ? 8.065 -3.175 6.473 1.00 65.94 94 GLU A C 1
ATOM 716 O O . GLU A 1 94 ? 8.397 -2.975 5.301 1.00 65.94 94 GLU A O 1
ATOM 721 N N . SER A 1 95 ? 8.711 -2.592 7.492 1.00 64.00 95 SER A N 1
ATOM 722 C CA . SER A 1 95 ? 9.684 -1.497 7.320 1.00 64.00 95 SER A CA 1
ATOM 723 C C . SER A 1 95 ? 9.094 -0.268 6.613 1.00 64.00 95 SER A C 1
ATOM 725 O O . SER A 1 95 ? 9.830 0.530 6.025 1.00 64.00 95 SER A O 1
ATOM 727 N N . VAL A 1 96 ? 7.772 -0.098 6.685 1.00 63.34 96 VAL A N 1
ATOM 728 C CA . VAL A 1 96 ? 7.072 1.109 6.250 1.00 63.34 96 VAL A CA 1
ATOM 729 C C . VAL A 1 96 ? 6.939 2.005 7.467 1.00 63.34 96 VAL A C 1
ATOM 731 O O . VAL A 1 96 ? 6.232 1.667 8.409 1.00 63.34 96 VAL A O 1
ATOM 734 N N . ARG A 1 97 ? 7.611 3.161 7.470 1.00 62.44 97 ARG A N 1
ATOM 735 C CA . ARG A 1 97 ? 7.283 4.198 8.455 1.00 62.44 97 ARG A CA 1
ATOM 736 C C . ARG A 1 97 ? 5.946 4.810 8.063 1.00 62.44 97 ARG A C 1
ATOM 738 O O . ARG A 1 97 ? 5.932 5.698 7.217 1.00 62.44 97 ARG A O 1
ATOM 745 N N . GLY A 1 98 ? 4.873 4.320 8.671 1.00 65.38 98 GLY A N 1
ATOM 746 C CA . GLY A 1 98 ? 3.527 4.849 8.496 1.00 65.38 98 GLY A CA 1
ATOM 747 C C . GLY A 1 98 ? 2.983 5.475 9.780 1.00 65.38 98 GLY A C 1
ATOM 748 O O . GLY A 1 98 ? 3.347 5.088 10.892 1.00 65.38 98 GLY A O 1
ATOM 749 N N . THR A 1 99 ? 2.097 6.450 9.638 1.00 70.06 99 THR A N 1
ATOM 750 C CA . THR A 1 99 ? 1.291 7.020 10.715 1.00 70.06 99 THR A CA 1
ATOM 751 C C . THR A 1 99 ? -0.165 6.619 10.527 1.00 70.06 99 THR A C 1
ATOM 753 O O . THR A 1 99 ? -0.784 6.954 9.523 1.00 70.06 99 THR A O 1
ATOM 756 N N . ALA A 1 100 ? -0.749 5.959 11.523 1.00 73.12 100 ALA A N 1
ATOM 757 C CA . ALA A 1 100 ? -2.187 5.732 11.557 1.00 73.12 100 ALA A CA 1
ATOM 758 C C . ALA A 1 100 ? -2.876 6.902 12.282 1.00 73.12 100 ALA A C 1
ATOM 760 O O . ALA A 1 100 ? -2.485 7.274 13.390 1.00 73.12 100 ALA A O 1
ATOM 761 N N . GLN A 1 101 ? -3.886 7.501 11.651 1.00 74.50 101 GLN A N 1
ATOM 762 C CA . GLN A 1 101 ? -4.685 8.592 12.203 1.00 74.50 101 GLN A CA 1
ATOM 763 C C . GLN A 1 101 ? -6.168 8.203 12.241 1.00 74.50 101 GLN A C 1
ATOM 765 O O . GLN A 1 101 ? -6.774 7.849 11.229 1.00 74.50 101 GLN A O 1
ATOM 770 N N . CYS A 1 102 ? -6.787 8.304 13.418 1.00 72.75 102 CYS A N 1
ATOM 771 C CA . CYS A 1 102 ? -8.235 8.158 13.567 1.00 72.75 102 CYS A CA 1
ATOM 772 C C . CYS A 1 102 ? -8.920 9.504 13.322 1.00 72.75 102 CYS A C 1
ATOM 774 O O . CYS A 1 102 ? -8.665 10.472 14.041 1.00 72.75 102 CYS A O 1
ATOM 776 N N . THR A 1 103 ? -9.853 9.544 12.379 1.00 70.69 103 THR A N 1
ATOM 777 C CA . THR A 1 103 ? -10.775 10.667 12.191 1.00 70.69 103 THR A CA 1
ATOM 778 C C . THR A 1 103 ? -12.194 10.255 12.560 1.00 70.69 103 THR A C 1
ATOM 780 O O . THR A 1 103 ? -12.771 9.337 11.978 1.00 70.69 103 THR A O 1
ATOM 783 N N . PHE A 1 104 ? -12.760 10.959 13.538 1.00 68.62 104 PHE A N 1
ATOM 784 C CA . PHE A 1 104 ? -14.094 10.677 14.057 1.00 68.62 104 PHE A CA 1
ATOM 785 C C . PHE A 1 104 ? -15.154 11.389 13.206 1.00 68.62 104 PHE A C 1
ATOM 787 O O . PHE A 1 104 ? -15.098 12.608 13.018 1.00 68.62 104 PHE A O 1
ATOM 794 N N . GLY A 1 105 ? -16.092 10.624 12.651 1.00 65.06 105 GLY A N 1
ATOM 795 C CA . GLY A 1 105 ? -17.175 11.113 11.802 1.00 65.06 105 GLY A CA 1
ATOM 796 C C . GLY A 1 105 ? -18.449 11.413 12.597 1.00 65.06 105 GLY A C 1
ATOM 797 O O . GLY A 1 105 ? -18.668 10.898 13.685 1.00 65.06 105 GLY A O 1
ATOM 798 N N . SER A 1 106 ? -19.345 12.242 12.051 1.00 58.62 106 SER A N 1
ATOM 799 C CA . SER A 1 106 ? -20.647 12.537 12.685 1.00 58.62 106 SER A CA 1
ATOM 800 C C . SER A 1 106 ? -21.696 11.429 12.509 1.00 58.62 106 SER A C 1
ATOM 802 O O . SER A 1 106 ? -22.747 11.460 13.150 1.00 58.62 106 SER A O 1
ATOM 804 N N . ARG A 1 107 ? -21.440 10.449 11.632 1.00 58.50 107 ARG A N 1
ATOM 805 C CA . ARG A 1 107 ? -22.245 9.225 11.498 1.00 58.50 107 ARG A CA 1
ATOM 806 C C . ARG A 1 107 ? -21.602 8.131 12.344 1.00 58.50 107 ARG A C 1
ATOM 808 O O . ARG A 1 107 ? -20.408 8.173 12.572 1.00 58.50 107 ARG A O 1
ATOM 815 N N . ARG A 1 108 ? -22.387 7.132 12.757 1.00 57.88 108 ARG A N 1
ATOM 816 C CA . ARG A 1 108 ? -22.005 5.942 13.557 1.00 57.88 108 ARG A CA 1
ATOM 817 C C . ARG A 1 108 ? -20.851 5.069 12.994 1.00 57.88 108 ARG A C 1
ATOM 819 O O . ARG A 1 108 ? -20.676 3.946 13.454 1.00 57.88 108 ARG A O 1
ATOM 826 N N . GLN A 1 109 ? -20.116 5.553 11.998 1.00 61.44 109 GLN A N 1
ATOM 827 C CA . GLN A 1 109 ? -18.964 4.930 11.360 1.00 61.44 109 GLN A CA 1
ATOM 828 C C . GLN A 1 109 ? -17.821 5.946 11.369 1.00 61.44 109 GLN A C 1
ATOM 830 O O . GLN A 1 109 ? -17.956 7.035 10.801 1.00 61.44 109 GLN A O 1
ATOM 835 N N . ASP A 1 110 ? -16.719 5.579 12.012 1.00 69.44 110 ASP A N 1
ATOM 836 C CA . ASP A 1 110 ? -15.499 6.377 12.019 1.00 69.44 110 ASP A CA 1
ATOM 837 C C . ASP A 1 110 ? -14.570 5.949 10.891 1.00 69.44 110 ASP A C 1
ATOM 839 O O . ASP A 1 110 ? -14.633 4.823 10.393 1.00 69.44 110 ASP A O 1
ATOM 843 N N . ARG A 1 111 ? -13.699 6.877 10.491 1.00 68.75 111 ARG A N 1
ATOM 844 C CA . ARG A 1 111 ? -12.711 6.676 9.434 1.00 68.75 111 ARG A CA 1
ATOM 845 C C . ARG A 1 111 ? -11.325 6.629 10.042 1.00 68.75 111 ARG A C 1
ATOM 847 O O . ARG A 1 111 ? -10.899 7.584 10.689 1.00 68.75 111 ARG A O 1
ATOM 854 N N . VAL A 1 112 ? -10.594 5.554 9.795 1.00 67.44 112 VAL A N 1
ATOM 855 C CA . VAL A 1 112 ? -9.160 5.489 10.080 1.00 67.44 112 VAL A CA 1
ATOM 856 C C . VAL A 1 112 ? -8.435 5.673 8.759 1.00 67.44 112 VAL A C 1
ATOM 858 O O . VAL A 1 112 ? -8.652 4.916 7.814 1.00 67.44 112 VAL A O 1
ATOM 861 N N . VAL A 1 113 ? -7.605 6.710 8.699 1.00 67.44 113 VAL A N 1
ATOM 862 C CA . VAL A 1 113 ? -6.703 6.963 7.579 1.00 67.44 113 VAL A CA 1
ATOM 863 C C . VAL A 1 113 ? -5.320 6.544 8.028 1.00 67.44 113 VAL A C 1
ATOM 865 O O . VAL A 1 113 ? -4.810 7.009 9.047 1.00 67.44 113 VAL A O 1
ATOM 868 N N . VAL A 1 114 ? -4.726 5.629 7.285 1.00 66.25 114 VAL A N 1
ATOM 869 C CA . VAL A 1 114 ? -3.370 5.160 7.523 1.00 66.25 114 VAL A CA 1
ATOM 870 C C . VAL A 1 114 ? -2.506 5.688 6.396 1.00 66.25 114 VAL A C 1
ATOM 872 O O . VAL A 1 114 ? -2.780 5.383 5.241 1.00 66.25 114 VAL A O 1
ATOM 875 N N . VAL A 1 115 ? -1.517 6.505 6.748 1.00 57.72 115 VAL A N 1
ATOM 876 C CA . VAL A 1 115 ? -0.515 7.092 5.845 1.00 57.72 115 VAL A CA 1
ATOM 877 C C . VAL A 1 115 ? 0.799 6.351 6.019 1.00 57.72 115 VAL A C 1
ATOM 879 O O . VAL A 1 115 ? 1.126 6.059 7.190 1.00 57.72 115 VAL A O 1
#

Organism: Aphanomyces astaci (NCBI:txid112090)